Protein AF-A0A094HDQ7-F1 (afdb_monomer_lite)

Sequence (121 aa):
MLGITIGTVRAGPIAAQGRDSNALEGFYVFENAKVILGPNAARGTNGNSNLGRPWRPVGWQAWTSEQNTTNVLFAEYNNVNPECNSSRIAFATKLDAPIDIGTILNSTSWVDDKYLTIGPL

Secondary structure (DSSP, 8-state):
--S-EEEE-SSEES------SSSSSS-----S-EEEEPTTPPTT-TT-EESSTTT-TT----SSTT---SS--EEE-S---TT--S---TTEEEPSSPPPHHHHHS--TTS-GGGTS----

pLDDT: mean 78.08, std 11.61, range [47.03, 94.06]

Structure (mmCIF, N/CA/C/O backbone):
data_AF-A0A094HDQ7-F1
#
_entry.id   AF-A0A094HDQ7-F1
#
loop_
_atom_site.group_PDB
_atom_site.id
_atom_site.type_symbol
_atom_site.label_atom_id
_atom_site.label_alt_id
_atom_site.label_comp_id
_atom_site.label_asym_id
_atom_site.label_entity_id
_atom_site.label_seq_id
_atom_site.pdbx_PDB_ins_code
_atom_site.Cartn_x
_atom_site.Cartn_y
_atom_site.Cartn_z
_atom_site.occupancy
_atom_site.B_iso_or_equiv
_atom_site.auth_seq_id
_atom_site.auth_comp_id
_atom_site.auth_asym_id
_atom_site.auth_atom_id
_atom_site.pdbx_PDB_model_num
ATOM 1 N N . MET A 1 1 ? -7.450 -17.638 -8.682 1.00 49.00 1 MET A N 1
ATOM 2 C CA . MET A 1 1 ? -6.503 -16.661 -8.114 1.00 49.00 1 MET A CA 1
ATOM 3 C C . MET A 1 1 ? -7.353 -15.636 -7.395 1.00 49.00 1 MET A C 1
ATOM 5 O O . MET A 1 1 ? -8.102 -14.935 -8.062 1.00 49.00 1 MET A O 1
ATOM 9 N N . LEU A 1 2 ? -7.388 -15.680 -6.068 1.00 57.78 2 LEU A N 1
ATOM 10 C CA . LEU A 1 2 ? -8.238 -14.808 -5.261 1.00 57.78 2 LEU A CA 1
ATOM 11 C C . LEU A 1 2 ? -7.298 -13.848 -4.521 1.00 57.78 2 LEU A C 1
ATOM 13 O O . LEU A 1 2 ? -6.356 -14.299 -3.884 1.00 57.78 2 LEU A O 1
ATOM 17 N N . GLY A 1 3 ? -7.478 -12.548 -4.736 1.00 71.25 3 GLY A N 1
ATOM 18 C CA . GLY A 1 3 ? -6.533 -11.493 -4.358 1.00 71.25 3 GLY A CA 1
ATOM 19 C C . GLY A 1 3 ? -6.388 -10.457 -5.477 1.00 71.25 3 GLY A C 1
ATOM 20 O O . GLY A 1 3 ? -6.811 -10.688 -6.614 1.00 71.25 3 GLY A O 1
ATOM 21 N N . ILE A 1 4 ? -5.804 -9.299 -5.170 1.00 85.06 4 ILE A N 1
ATOM 22 C CA . ILE A 1 4 ? -5.638 -8.206 -6.141 1.00 85.06 4 ILE A CA 1
ATOM 23 C C . ILE A 1 4 ? -4.268 -8.323 -6.816 1.00 85.06 4 ILE A C 1
ATOM 25 O O . ILE A 1 4 ? -3.249 -8.525 -6.158 1.00 85.06 4 ILE A O 1
ATOM 29 N N . THR A 1 5 ? -4.221 -8.164 -8.140 1.00 87.88 5 THR A N 1
ATOM 30 C CA . THR A 1 5 ? -2.961 -7.966 -8.873 1.00 87.88 5 THR A CA 1
ATOM 31 C C . THR A 1 5 ? -2.793 -6.489 -9.211 1.00 87.88 5 THR A C 1
ATOM 33 O O . THR A 1 5 ? -3.670 -5.892 -9.829 1.00 87.88 5 THR A O 1
ATOM 36 N N . ILE A 1 6 ? -1.652 -5.910 -8.838 1.00 89.06 6 ILE A N 1
ATOM 37 C CA . ILE A 1 6 ? -1.280 -4.524 -9.132 1.00 89.06 6 ILE A CA 1
ATOM 38 C C . ILE A 1 6 ? -0.180 -4.546 -10.194 1.00 89.06 6 ILE A C 1
ATOM 40 O O . ILE A 1 6 ? 0.939 -4.981 -9.927 1.00 89.06 6 ILE A O 1
ATOM 44 N N . GLY A 1 7 ? -0.498 -4.095 -11.408 1.00 91.12 7 GLY A N 1
ATOM 45 C CA . GLY A 1 7 ? 0.454 -4.015 -12.517 1.00 91.12 7 GLY A CA 1
ATOM 46 C C . GLY A 1 7 ? 1.035 -2.614 -12.672 1.00 91.12 7 GLY A C 1
ATOM 47 O O . GLY A 1 7 ? 0.304 -1.686 -13.012 1.00 91.12 7 GLY A O 1
ATOM 48 N N . THR A 1 8 ? 2.343 -2.448 -12.474 1.00 89.62 8 THR A N 1
ATOM 49 C CA . THR A 1 8 ? 3.006 -1.152 -12.676 1.00 89.62 8 THR A CA 1
ATOM 50 C C . THR A 1 8 ? 3.531 -1.038 -14.108 1.00 89.62 8 THR A C 1
ATOM 52 O O . THR A 1 8 ? 4.223 -1.920 -14.617 1.00 89.62 8 THR A O 1
ATOM 55 N N . VAL A 1 9 ? 3.177 0.047 -14.797 1.00 93.25 9 VAL A N 1
ATOM 56 C CA . VAL A 1 9 ? 3.576 0.278 -16.202 1.00 93.25 9 VAL A CA 1
ATOM 57 C C . VAL A 1 9 ? 4.666 1.341 -16.350 1.00 93.25 9 VAL A C 1
ATOM 59 O O . VAL A 1 9 ? 5.245 1.496 -17.425 1.00 93.25 9 VAL A O 1
ATOM 62 N N . ARG A 1 10 ? 4.954 2.081 -15.274 1.00 90.69 10 ARG A N 1
ATOM 63 C CA . ARG A 1 10 ? 6.019 3.084 -15.173 1.00 90.69 10 ARG A CA 1
ATOM 64 C C . ARG A 1 10 ? 6.604 3.076 -13.760 1.00 90.69 10 ARG A C 1
ATOM 66 O O . ARG A 1 10 ? 5.924 2.694 -12.808 1.00 90.69 10 ARG A O 1
ATOM 73 N N . ALA A 1 11 ? 7.858 3.505 -13.637 1.00 86.56 11 ALA A N 1
ATOM 74 C CA . ALA A 1 11 ? 8.512 3.716 -12.348 1.00 86.56 11 ALA A CA 1
ATOM 75 C C . ALA A 1 11 ? 7.785 4.798 -11.528 1.00 86.56 11 ALA A C 1
ATOM 77 O O . ALA A 1 11 ? 7.335 5.797 -12.091 1.00 86.56 11 ALA A O 1
ATOM 78 N N . GLY A 1 12 ? 7.696 4.608 -10.209 1.00 84.06 12 GLY A N 1
ATOM 79 C CA . GLY A 1 12 ? 7.029 5.543 -9.301 1.00 84.06 12 GLY A CA 1
ATOM 80 C C . GLY A 1 12 ? 6.286 4.886 -8.129 1.00 84.06 12 GLY A C 1
ATOM 81 O O . GLY A 1 12 ? 6.191 3.658 -8.043 1.00 84.06 12 GLY A O 1
ATOM 82 N N . PRO A 1 13 ? 5.756 5.697 -7.201 1.00 83.38 13 PRO A N 1
ATOM 83 C CA . PRO A 1 13 ? 5.000 5.193 -6.062 1.00 83.38 13 PRO A CA 1
ATOM 84 C C . PRO A 1 13 ? 3.674 4.568 -6.506 1.00 83.38 13 PRO A C 1
ATOM 86 O O . PRO A 1 13 ? 2.983 5.106 -7.367 1.00 83.38 13 PRO A O 1
ATOM 89 N N . ILE A 1 14 ? 3.322 3.427 -5.911 1.00 86.19 14 ILE A N 1
ATOM 90 C CA . ILE A 1 14 ? 2.048 2.730 -6.155 1.00 86.19 14 ILE A CA 1
ATOM 91 C C . ILE A 1 14 ? 0.924 3.371 -5.332 1.00 86.19 14 ILE A C 1
ATOM 93 O O . ILE A 1 14 ? -0.220 3.402 -5.775 1.00 86.19 14 ILE A O 1
ATOM 97 N N . ALA A 1 15 ? 1.249 3.905 -4.153 1.00 85.69 15 ALA A N 1
ATOM 98 C CA . ALA A 1 15 ? 0.315 4.609 -3.286 1.00 85.69 15 ALA A CA 1
ATOM 99 C C . ALA A 1 15 ? 0.916 5.934 -2.794 1.00 85.69 15 ALA A C 1
ATOM 101 O O . ALA A 1 15 ? 2.117 6.026 -2.540 1.00 85.69 15 ALA A O 1
ATOM 102 N N . ALA A 1 16 ? 0.056 6.939 -2.634 1.00 82.12 16 ALA A N 1
ATOM 103 C CA . ALA A 1 16 ? 0.364 8.249 -2.062 1.00 82.12 16 ALA A CA 1
ATOM 104 C C . ALA A 1 16 ? -0.747 8.618 -1.068 1.00 82.12 16 ALA A C 1
ATOM 106 O O . ALA A 1 16 ? -1.591 9.471 -1.332 1.00 82.12 16 ALA A O 1
ATOM 107 N N . GLN A 1 17 ? -0.821 7.863 0.028 1.00 79.50 17 GLN A N 1
ATOM 108 C CA . GLN A 1 17 ? -1.827 8.065 1.068 1.00 79.50 17 GLN A CA 1
ATOM 109 C C . GLN A 1 17 ? -1.573 9.426 1.758 1.00 79.50 17 GLN A C 1
ATOM 111 O O . GLN A 1 17 ? -0.424 9.773 2.023 1.00 79.50 17 GLN A O 1
ATOM 116 N N . GLY A 1 18 ? -2.637 10.208 1.979 1.00 75.31 18 GLY A N 1
ATOM 117 C CA . GLY A 1 18 ? -2.571 11.602 2.441 1.00 75.31 18 GLY A CA 1
ATOM 118 C C . GLY A 1 18 ? -3.037 11.844 3.881 1.00 75.31 18 GLY A C 1
ATOM 119 O O . GLY A 1 18 ? -3.554 12.921 4.157 1.00 75.31 18 GLY A O 1
ATOM 120 N N . ARG A 1 19 ? -2.929 10.859 4.782 1.00 74.50 19 ARG A N 1
ATOM 121 C CA . ARG A 1 19 ? -3.299 11.005 6.199 1.00 74.50 19 ARG A CA 1
ATOM 122 C C . ARG A 1 19 ? -2.344 11.990 6.860 1.00 74.50 19 ARG A C 1
ATOM 124 O O . ARG A 1 19 ? -1.127 11.843 6.769 1.00 74.50 19 ARG A O 1
ATOM 131 N N . ASP A 1 20 ? -2.906 12.955 7.566 1.00 72.12 20 ASP A N 1
ATOM 132 C CA . ASP A 1 20 ? -2.198 13.995 8.313 1.00 72.12 20 ASP A CA 1
ATOM 133 C C . ASP A 1 20 ? -2.141 13.718 9.829 1.00 72.12 20 ASP A C 1
ATOM 135 O O . ASP A 1 20 ? -1.342 14.321 10.551 1.00 72.12 20 ASP A O 1
ATOM 139 N N . SER A 1 21 ? -2.933 12.758 10.312 1.00 72.12 21 SER A N 1
ATOM 140 C CA . SER A 1 21 ? -2.971 12.300 11.703 1.00 72.12 21 SER A CA 1
ATOM 141 C C . SER A 1 21 ? -2.461 10.862 11.859 1.00 72.12 21 SER A C 1
ATOM 143 O O . SER A 1 21 ? -2.264 10.141 10.883 1.00 72.12 21 SER A O 1
ATOM 145 N N . ASN A 1 22 ? -2.214 10.427 13.096 1.00 70.44 22 ASN A N 1
ATOM 146 C CA . ASN A 1 22 ? -1.901 9.030 13.420 1.00 70.44 22 ASN A CA 1
ATOM 147 C C . ASN A 1 22 ? -3.160 8.189 13.715 1.00 70.44 22 ASN A C 1
ATOM 149 O O . ASN A 1 22 ? -3.034 7.038 14.134 1.00 70.44 22 ASN A O 1
ATOM 153 N N . ALA A 1 23 ? -4.348 8.763 13.515 1.00 74.00 23 ALA A N 1
ATOM 154 C CA . ALA A 1 23 ? -5.619 8.130 13.823 1.00 74.00 23 ALA A CA 1
ATOM 155 C C . ALA A 1 23 ? -5.918 6.976 12.844 1.00 74.00 23 ALA A C 1
ATOM 157 O O . ALA A 1 23 ? -5.340 6.899 11.756 1.00 74.00 23 ALA A O 1
ATOM 158 N N . LEU A 1 24 ? -6.756 6.021 13.251 1.00 66.69 24 LEU A N 1
ATOM 159 C CA . LEU A 1 24 ? -6.984 4.781 12.495 1.00 66.69 24 LEU A CA 1
ATOM 160 C C . LEU A 1 24 ? -7.894 4.979 11.266 1.00 66.69 24 LEU A C 1
ATOM 162 O O . LEU A 1 24 ? -8.151 4.045 10.511 1.00 66.69 24 LEU A O 1
ATOM 166 N N . GLU A 1 25 ? -8.365 6.196 11.024 1.00 71.44 25 GLU A N 1
ATOM 167 C CA . GLU A 1 25 ? -9.179 6.534 9.871 1.00 71.44 25 GLU A CA 1
ATOM 168 C C . GLU A 1 25 ? -8.321 6.661 8.599 1.00 71.44 25 GLU A C 1
ATOM 170 O O . GLU A 1 25 ? -7.298 7.347 8.559 1.00 71.44 25 GLU A O 1
ATOM 175 N N . GLY A 1 26 ? -8.775 6.026 7.514 1.00 72.62 26 GLY A N 1
ATOM 176 C CA . GLY A 1 26 ? -8.227 6.251 6.173 1.00 72.62 26 GLY A CA 1
A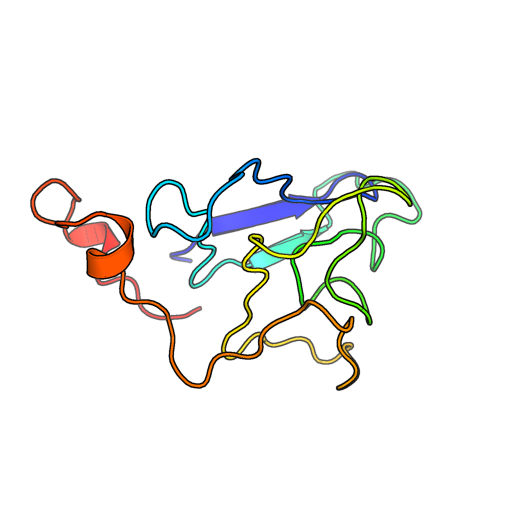TOM 177 C C . GLY A 1 26 ? -6.958 5.463 5.832 1.00 72.62 26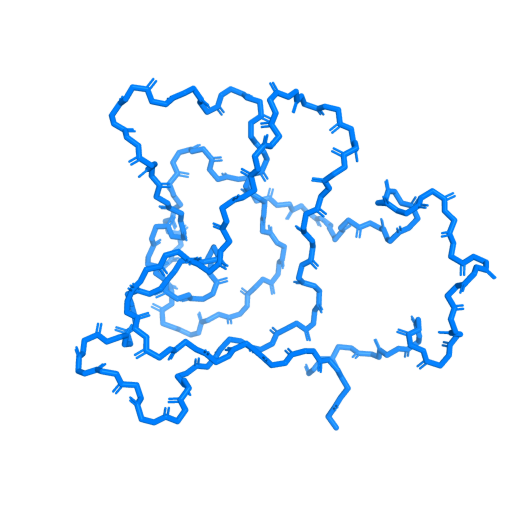 GLY A C 1
ATOM 178 O O . GLY A 1 26 ? -6.001 6.038 5.312 1.00 72.62 26 GLY A O 1
ATOM 179 N N . PHE A 1 27 ? -6.941 4.148 6.066 1.00 78.94 27 PHE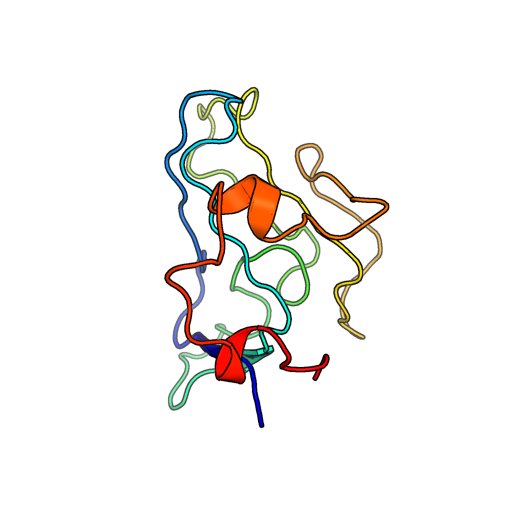 A N 1
ATOM 180 C CA . PHE A 1 27 ? -5.857 3.271 5.610 1.00 78.94 27 PHE A CA 1
ATOM 181 C C . PHE A 1 27 ? -5.981 2.851 4.143 1.00 78.94 27 PHE A C 1
ATOM 183 O O . PHE A 1 27 ? -7.075 2.635 3.625 1.00 78.94 27 PHE A O 1
ATOM 190 N N . TYR A 1 28 ? -4.828 2.598 3.522 1.00 86.81 28 TYR A N 1
ATOM 191 C CA . TYR A 1 28 ? -4.721 1.646 2.419 1.00 86.81 28 TYR A CA 1
ATOM 192 C C . TYR A 1 28 ? -4.029 0.390 2.938 1.00 86.81 28 TYR A C 1
ATOM 194 O O . TYR 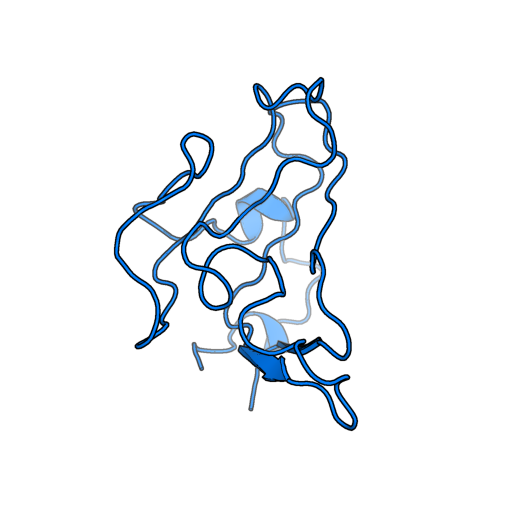A 1 28 ? -2.900 0.467 3.421 1.00 86.81 28 TYR A O 1
ATOM 202 N N . VAL A 1 29 ? -4.702 -0.755 2.833 1.00 86.81 29 VAL A N 1
ATOM 203 C CA . VAL A 1 29 ? -4.135 -2.060 3.183 1.00 86.81 29 VAL A CA 1
ATOM 204 C C . VAL A 1 29 ? -4.174 -2.961 1.963 1.00 86.81 29 VAL A C 1
ATOM 206 O O . VAL A 1 29 ? -5.206 -3.127 1.318 1.00 86.81 29 VAL A O 1
ATOM 209 N N . PHE A 1 30 ? -3.011 -3.517 1.641 1.00 87.12 30 PHE A N 1
ATOM 210 C CA . PHE A 1 30 ? -2.814 -4.439 0.534 1.00 87.12 30 PHE A CA 1
ATOM 211 C C . PHE A 1 30 ? -2.505 -5.815 1.114 1.00 87.12 30 PHE A C 1
ATOM 213 O O . PHE A 1 30 ? -1.345 -6.186 1.277 1.00 87.12 30 PHE A O 1
ATOM 220 N N . GLU A 1 31 ? -3.552 -6.552 1.466 1.00 84.44 31 GLU A N 1
ATOM 221 C CA . GLU A 1 31 ? -3.445 -7.920 1.967 1.00 84.44 31 GLU A CA 1
ATOM 222 C C . GLU A 1 31 ? -3.601 -8.915 0.811 1.00 84.44 31 GLU A C 1
ATOM 224 O O . GLU A 1 31 ? -4.463 -8.745 -0.052 1.00 84.44 31 GLU A O 1
ATOM 229 N N . ASN A 1 32 ? -2.732 -9.932 0.760 1.00 82.38 32 ASN A N 1
ATOM 230 C CA . ASN A 1 32 ? -2.718 -10.950 -0.302 1.00 82.38 32 ASN A CA 1
ATOM 231 C C . ASN A 1 32 ? -2.709 -10.357 -1.727 1.00 82.38 32 ASN A C 1
ATOM 233 O O . ASN A 1 32 ? -3.325 -10.884 -2.657 1.00 82.38 32 ASN A O 1
ATOM 237 N N . ALA A 1 33 ? -2.001 -9.239 -1.905 1.00 84.88 33 ALA A N 1
ATOM 238 C CA . ALA A 1 33 ? -1.842 -8.577 -3.193 1.00 84.88 33 ALA A CA 1
ATOM 239 C C . ALA A 1 33 ? -0.551 -9.020 -3.898 1.00 84.88 33 ALA A C 1
ATOM 241 O O . ALA A 1 33 ? 0.505 -9.162 -3.279 1.00 84.88 33 ALA A O 1
ATOM 242 N N . LYS A 1 34 ? -0.613 -9.172 -5.224 1.00 84.06 34 LYS A N 1
ATOM 243 C CA . LYS A 1 34 ? 0.556 -9.447 -6.068 1.00 84.06 34 LYS A CA 1
ATOM 244 C C . LYS A 1 34 ? 0.930 -8.210 -6.875 1.00 84.06 34 LYS A C 1
ATOM 246 O O . LYS A 1 34 ? 0.159 -7.770 -7.724 1.00 84.06 34 LYS A O 1
ATOM 251 N N . VAL A 1 35 ? 2.135 -7.688 -6.669 1.00 83.56 35 VAL A N 1
ATOM 252 C CA . VAL A 1 35 ? 2.677 -6.587 -7.481 1.00 83.56 35 VAL A CA 1
ATOM 253 C C . VAL A 1 35 ? 3.511 -7.154 -8.628 1.00 83.56 35 VAL A C 1
ATOM 255 O O . VAL A 1 35 ? 4.448 -7.919 -8.401 1.00 83.56 35 VAL A O 1
ATOM 258 N N . ILE A 1 36 ? 3.181 -6.776 -9.863 1.00 86.56 36 ILE A N 1
ATOM 259 C CA . ILE A 1 36 ? 3.841 -7.247 -11.087 1.00 86.56 36 ILE A CA 1
ATOM 260 C C . ILE A 1 36 ? 4.205 -6.085 -12.012 1.00 86.56 36 ILE A C 1
ATOM 262 O O . ILE A 1 36 ? 3.683 -4.978 -11.885 1.00 86.56 36 ILE A O 1
ATOM 266 N N . LEU A 1 37 ? 5.056 -6.364 -13.001 1.00 89.50 37 LEU A N 1
ATOM 267 C CA . LEU A 1 37 ? 5.159 -5.507 -14.177 1.00 89.50 37 LEU A CA 1
ATOM 268 C C . LEU A 1 37 ? 3.853 -5.621 -14.957 1.00 89.50 37 LEU A C 1
ATOM 270 O O . LEU A 1 37 ? 3.430 -6.720 -15.320 1.00 89.50 37 LEU A O 1
ATOM 274 N N . GLY A 1 38 ? 3.212 -4.484 -15.196 1.00 91.62 38 GLY A N 1
ATOM 275 C CA . GLY A 1 38 ? 2.046 -4.413 -16.057 1.00 91.62 38 GLY A CA 1
ATOM 276 C C . GLY A 1 38 ? 2.410 -4.699 -17.519 1.00 91.62 38 GLY A C 1
ATOM 277 O O . GLY A 1 38 ? 3.576 -4.581 -17.917 1.00 91.62 38 GLY A O 1
ATOM 278 N N . PRO A 1 39 ? 1.417 -5.050 -18.350 1.00 94.06 39 PRO A N 1
ATOM 279 C CA . PRO A 1 39 ? 1.633 -5.179 -19.785 1.00 94.06 39 PRO A CA 1
ATOM 280 C C . PRO A 1 39 ? 2.170 -3.859 -20.356 1.00 94.06 39 PRO A C 1
ATOM 282 O O . PRO A 1 39 ? 1.700 -2.780 -19.995 1.00 94.06 39 PRO A O 1
ATOM 285 N N . ASN A 1 40 ? 3.153 -3.948 -21.256 1.00 94.06 40 ASN A N 1
ATOM 286 C CA . ASN A 1 40 ? 3.810 -2.797 -21.890 1.00 94.06 40 ASN A CA 1
ATOM 287 C C . ASN A 1 40 ? 4.523 -1.840 -20.915 1.00 94.06 40 ASN A C 1
ATOM 289 O O . ASN A 1 40 ? 4.636 -0.644 -21.195 1.00 94.06 40 ASN A O 1
ATOM 293 N N . ALA A 1 41 ? 5.011 -2.343 -19.776 1.00 93.12 41 ALA A N 1
ATOM 294 C CA . ALA A 1 41 ? 5.776 -1.527 -18.842 1.00 93.12 41 ALA A CA 1
ATOM 295 C C . ALA A 1 41 ? 6.988 -0.868 -19.522 1.00 93.12 41 ALA A C 1
ATOM 297 O O . ALA A 1 41 ? 7.758 -1.512 -20.240 1.00 93.12 41 ALA A O 1
ATOM 298 N N . ALA A 1 42 ? 7.177 0.428 -19.266 1.00 93.94 42 ALA A N 1
ATOM 299 C CA . ALA A 1 42 ? 8.305 1.178 -19.795 1.00 93.94 42 ALA A CA 1
ATOM 300 C C . ALA A 1 42 ? 9.636 0.578 -19.309 1.00 93.94 42 ALA A C 1
ATOM 302 O O . ALA A 1 42 ? 9.741 0.077 -18.181 1.00 93.94 42 ALA A O 1
ATOM 303 N N . ARG A 1 43 ? 10.684 0.675 -20.137 1.00 91.50 43 ARG A N 1
ATOM 304 C CA . ARG A 1 43 ? 12.042 0.280 -19.739 1.00 91.50 43 ARG A CA 1
ATOM 305 C C . ARG A 1 43 ? 12.432 1.001 -18.444 1.00 91.50 43 ARG A C 1
ATOM 307 O O . ARG A 1 43 ? 12.249 2.207 -18.328 1.00 91.50 43 ARG A O 1
ATOM 314 N N . GLY A 1 44 ? 12.975 0.252 -17.487 1.00 85.69 44 GLY A N 1
ATOM 315 C CA . GLY A 1 44 ? 13.358 0.781 -16.176 1.00 85.69 44 GLY A CA 1
ATOM 316 C C . GLY A 1 44 ? 12.242 0.771 -15.130 1.00 85.69 44 GLY A C 1
ATOM 317 O O . GLY A 1 44 ? 12.488 1.192 -14.009 1.00 85.69 44 GLY A O 1
ATOM 318 N N . THR A 1 45 ? 11.047 0.261 -15.447 1.00 86.31 45 THR A N 1
ATOM 319 C CA . THR A 1 45 ? 9.977 0.110 -14.446 1.00 86.31 45 THR A CA 1
ATOM 320 C C . THR A 1 45 ? 10.349 -0.917 -13.376 1.00 86.31 45 THR A C 1
ATOM 322 O O . THR A 1 45 ? 10.185 -0.632 -12.195 1.00 86.31 45 THR A O 1
ATOM 325 N N . ASN A 1 46 ? 10.911 -2.070 -13.765 1.00 82.31 46 ASN A N 1
ATOM 326 C CA . ASN A 1 46 ? 11.260 -3.141 -12.824 1.00 82.31 46 ASN A CA 1
ATOM 327 C C . ASN A 1 46 ? 12.197 -2.641 -11.715 1.00 82.31 46 ASN A C 1
ATOM 329 O O . ASN A 1 46 ? 13.176 -1.952 -12.006 1.00 82.31 46 ASN A O 1
ATOM 333 N N . GLY A 1 47 ? 11.893 -2.980 -10.463 1.00 73.81 47 GLY A N 1
ATOM 334 C CA . GLY A 1 47 ? 12.681 -2.552 -9.306 1.00 73.81 47 GLY A CA 1
ATOM 335 C C . GLY A 1 47 ? 12.579 -1.054 -8.970 1.00 73.81 47 GLY A C 1
ATOM 336 O O . GLY A 1 47 ? 13.324 -0.563 -8.123 1.00 73.81 47 GLY A O 1
ATOM 337 N N . ASN A 1 48 ? 11.707 -0.295 -9.651 1.00 69.94 48 ASN A N 1
ATOM 338 C CA . ASN A 1 48 ? 11.591 1.163 -9.507 1.00 69.94 48 ASN A CA 1
ATOM 339 C C . ASN A 1 48 ? 10.177 1.660 -9.181 1.00 69.94 48 ASN A C 1
ATOM 341 O O . ASN A 1 48 ? 9.897 2.854 -9.302 1.00 69.94 48 ASN A O 1
ATOM 345 N N . SER A 1 49 ? 9.297 0.768 -8.733 1.00 67.56 49 SER A N 1
ATOM 346 C CA . SER A 1 49 ? 8.019 1.129 -8.112 1.00 67.56 49 SER A CA 1
ATOM 347 C C . SER A 1 49 ? 8.082 0.967 -6.592 1.00 67.56 49 SER A C 1
ATOM 349 O O . SER A 1 49 ? 8.919 0.228 -6.078 1.00 67.56 49 SER A O 1
ATOM 351 N N . ASN A 1 50 ? 7.227 1.680 -5.857 1.00 64.88 50 ASN A N 1
ATOM 352 C CA . ASN A 1 50 ? 7.271 1.716 -4.390 1.00 64.88 50 ASN A CA 1
ATOM 353 C C . ASN A 1 50 ? 5.910 1.373 -3.765 1.00 64.88 50 ASN A C 1
ATOM 355 O O . ASN A 1 50 ? 4.948 2.113 -3.961 1.00 64.88 50 ASN A O 1
ATOM 359 N N . LEU A 1 51 ? 5.858 0.289 -2.986 1.00 64.94 51 LEU A N 1
ATOM 360 C CA . LEU A 1 51 ? 4.769 -0.082 -2.069 1.00 64.94 51 LEU A CA 1
ATOM 361 C C . LEU A 1 51 ? 5.362 -0.968 -0.968 1.00 64.94 51 LEU A C 1
ATOM 363 O O . LEU A 1 51 ? 5.121 -2.170 -0.943 1.00 64.94 51 LEU A O 1
ATOM 367 N N . GLY A 1 52 ? 6.280 -0.425 -0.166 1.00 58.69 52 GLY A N 1
ATOM 368 C CA . GLY A 1 52 ? 7.151 -1.280 0.641 1.00 58.69 52 GLY A CA 1
ATOM 369 C C . GLY A 1 52 ? 7.905 -2.301 -0.232 1.00 58.69 52 GLY A C 1
ATOM 370 O O . GLY A 1 52 ? 8.157 -2.086 -1.425 1.00 58.69 52 GLY A O 1
ATOM 371 N N . ARG A 1 53 ? 8.276 -3.436 0.355 1.00 52.44 53 ARG A N 1
ATOM 372 C CA . ARG A 1 53 ? 8.662 -4.650 -0.372 1.00 52.44 53 ARG A CA 1
ATOM 373 C C . ARG A 1 53 ? 7.431 -5.194 -1.108 1.00 52.44 53 ARG A C 1
ATOM 375 O O . ARG A 1 53 ? 6.331 -5.103 -0.574 1.00 52.44 53 ARG A O 1
ATOM 382 N N . PRO A 1 54 ? 7.587 -5.826 -2.283 1.00 47.03 54 PRO A N 1
ATOM 383 C CA . PRO A 1 54 ? 8.835 -6.337 -2.843 1.00 47.03 54 PRO A CA 1
ATOM 384 C C . PRO A 1 54 ? 9.622 -5.374 -3.753 1.00 47.03 54 PRO A C 1
ATOM 386 O O . PRO A 1 54 ? 10.773 -5.637 -4.063 1.00 47.03 54 PRO A O 1
ATOM 389 N N . TRP A 1 55 ? 9.088 -4.245 -4.200 1.00 51.03 55 TRP A N 1
ATOM 390 C CA . TRP A 1 55 ? 9.627 -3.647 -5.430 1.00 51.03 55 TRP A CA 1
ATOM 391 C C . TRP A 1 55 ? 10.888 -2.773 -5.319 1.00 51.03 55 TRP A C 1
ATOM 393 O O . TRP A 1 55 ? 11.498 -2.503 -6.350 1.00 51.03 55 TRP A O 1
ATOM 403 N N . ARG A 1 56 ? 11.333 -2.371 -4.119 1.00 55.72 56 ARG A N 1
ATOM 404 C CA . ARG A 1 56 ? 12.585 -1.607 -3.926 1.00 55.72 56 ARG A CA 1
ATOM 405 C C . ARG A 1 56 ? 13.331 -1.987 -2.640 1.00 55.72 56 ARG A C 1
ATOM 407 O O . ARG A 1 56 ? 12.669 -2.263 -1.642 1.00 55.72 56 ARG A O 1
ATOM 414 N N . PRO A 1 57 ? 14.681 -1.896 -2.606 1.00 51.09 57 PRO A N 1
ATOM 415 C CA . PRO A 1 57 ? 15.490 -2.133 -1.402 1.00 51.09 57 PRO A CA 1
ATOM 416 C C . PRO A 1 57 ? 15.060 -1.328 -0.170 1.00 51.09 57 PRO A C 1
ATOM 418 O O . PRO A 1 57 ? 15.096 -1.834 0.941 1.00 51.09 57 PRO A O 1
ATOM 421 N N . VAL A 1 58 ? 14.639 -0.074 -0.366 1.00 54.53 58 VAL A N 1
ATOM 422 C CA . VAL A 1 58 ? 14.238 0.837 0.724 1.00 54.53 58 VAL A CA 1
ATOM 423 C C . VAL A 1 58 ? 12.725 0.853 0.989 1.00 54.53 58 VAL A C 1
ATOM 425 O O . VAL A 1 58 ? 12.289 1.428 1.983 1.00 54.53 58 VAL A O 1
ATOM 428 N N . GLY A 1 59 ? 11.919 0.218 0.126 1.00 63.75 59 GLY A N 1
ATOM 429 C CA . GLY A 1 59 ? 10.457 0.092 0.236 1.00 63.75 59 GLY A CA 1
ATOM 430 C C . GLY A 1 59 ? 9.656 1.368 -0.063 1.00 63.75 59 GLY A C 1
ATOM 431 O O . GLY A 1 59 ? 8.789 1.372 -0.938 1.00 63.75 59 GLY A O 1
ATOM 432 N N . TRP A 1 60 ? 9.988 2.478 0.595 1.00 71.25 60 TRP A N 1
ATOM 433 C CA . TRP A 1 60 ? 9.249 3.745 0.538 1.00 71.25 60 TRP A CA 1
ATOM 434 C C . TRP A 1 60 ? 10.160 4.907 0.137 1.00 71.25 60 TRP A C 1
ATOM 436 O O . TRP A 1 60 ? 11.384 4.786 0.169 1.00 71.25 60 TRP A O 1
ATOM 446 N N . GLN A 1 61 ? 9.570 6.034 -0.261 1.00 72.44 61 GLN A N 1
ATOM 447 C CA . GLN A 1 61 ? 10.314 7.247 -0.598 1.00 72.44 61 GLN A CA 1
ATOM 448 C C . GLN A 1 61 ? 9.616 8.479 -0.036 1.00 72.44 61 GLN A C 1
ATOM 450 O O . GLN A 1 61 ? 8.393 8.489 0.103 1.00 72.44 61 GLN A O 1
ATOM 455 N N . ALA A 1 62 ? 10.396 9.516 0.254 1.00 74.06 62 ALA A N 1
ATOM 456 C CA . ALA A 1 62 ? 9.837 10.819 0.557 1.00 74.06 62 ALA A CA 1
ATOM 457 C C . ALA A 1 62 ? 9.283 11.494 -0.704 1.00 74.06 62 ALA A C 1
ATOM 459 O O . ALA A 1 62 ? 9.864 11.367 -1.780 1.00 74.06 62 ALA A O 1
ATOM 460 N N . TRP A 1 63 ? 8.158 12.194 -0.567 1.00 77.00 63 TRP A N 1
ATOM 461 C CA . TRP A 1 63 ? 7.540 13.008 -1.608 1.00 77.00 63 TRP A CA 1
ATOM 462 C C . TRP A 1 63 ? 8.356 14.276 -1.886 1.00 77.00 63 TRP A C 1
ATOM 464 O O . TRP A 1 63 ? 8.627 14.598 -3.039 1.00 77.00 63 TRP A O 1
ATOM 474 N N . THR A 1 64 ? 8.804 14.957 -0.827 1.00 78.00 64 THR A N 1
ATOM 475 C CA . THR A 1 64 ? 9.743 16.092 -0.871 1.00 78.00 64 THR A CA 1
ATOM 476 C C . THR A 1 64 ? 10.767 15.973 0.260 1.00 78.00 64 THR A C 1
ATOM 478 O O . THR A 1 64 ? 10.602 15.162 1.172 1.00 78.00 64 THR A O 1
ATOM 481 N N . SER A 1 65 ? 11.819 16.796 0.240 1.00 78.81 65 SER A N 1
ATOM 482 C CA . SER A 1 65 ? 12.793 16.884 1.341 1.00 78.81 65 SER A CA 1
ATOM 483 C C . SER A 1 65 ? 12.217 17.470 2.636 1.00 78.81 65 SER A C 1
ATOM 485 O O . SER A 1 65 ? 12.809 17.291 3.693 1.00 78.81 65 SER A O 1
ATOM 487 N N . GLU A 1 66 ? 11.082 18.166 2.558 1.00 78.38 66 GLU A N 1
ATOM 488 C CA . GLU A 1 66 ? 10.462 18.907 3.668 1.00 78.38 66 GLU A CA 1
ATOM 489 C C . GLU A 1 66 ? 9.269 18.170 4.290 1.00 78.38 66 GLU A C 1
ATOM 491 O O . GLU A 1 66 ? 8.645 18.667 5.226 1.00 78.38 66 GLU A O 1
ATOM 496 N N . GLN A 1 67 ? 8.908 16.995 3.766 1.00 75.31 67 GLN A N 1
ATOM 497 C CA . GLN A 1 67 ? 7.719 16.291 4.230 1.00 75.31 67 GLN A CA 1
ATOM 498 C C . GLN A 1 67 ? 7.828 15.891 5.710 1.00 75.31 67 GLN A C 1
ATOM 500 O O . GLN A 1 67 ? 8.862 15.408 6.182 1.00 75.31 67 GLN A O 1
ATOM 505 N N . ASN A 1 68 ? 6.716 16.000 6.431 1.00 74.44 68 ASN A N 1
ATOM 506 C CA . ASN A 1 68 ? 6.617 15.477 7.783 1.00 74.44 68 ASN A CA 1
ATOM 507 C C . ASN A 1 68 ? 6.229 13.988 7.742 1.0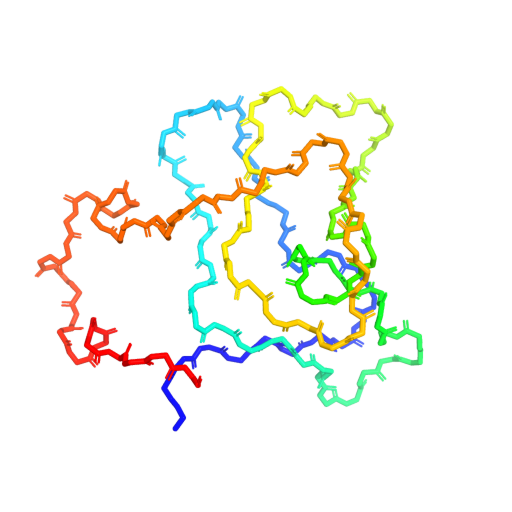0 74.44 68 ASN A C 1
ATOM 509 O O . ASN A 1 68 ? 5.162 13.634 7.250 1.00 74.44 68 ASN A O 1
ATOM 513 N N . THR A 1 69 ? 7.091 13.119 8.274 1.00 75.00 69 THR A N 1
ATOM 514 C CA . THR A 1 69 ? 6.855 11.663 8.374 1.00 75.00 69 THR A CA 1
ATOM 515 C C . THR A 1 69 ? 6.472 11.205 9.784 1.00 75.00 69 THR A C 1
ATOM 517 O O . THR A 1 69 ? 6.497 10.018 10.082 1.00 75.00 69 THR A O 1
ATOM 520 N N . THR A 1 70 ? 6.093 12.124 10.671 1.00 74.75 70 THR A N 1
ATOM 521 C CA . THR A 1 70 ? 5.793 11.797 12.076 1.00 74.75 70 THR A CA 1
ATOM 522 C C . THR A 1 70 ? 4.500 10.991 12.226 1.00 74.75 70 THR A C 1
ATOM 524 O O . THR A 1 70 ? 4.431 10.095 13.058 1.00 74.75 70 THR A O 1
ATOM 527 N N . ASN A 1 71 ? 3.481 11.284 11.410 1.00 74.44 71 ASN A N 1
ATOM 528 C CA . ASN A 1 71 ? 2.138 10.696 11.546 1.00 74.44 71 ASN A CA 1
ATOM 529 C C . ASN A 1 71 ? 1.808 9.636 10.480 1.00 74.44 71 ASN A C 1
ATOM 531 O O . ASN A 1 71 ? 0.726 9.036 10.490 1.00 74.44 71 ASN A O 1
ATOM 535 N N . VAL A 1 72 ? 2.738 9.390 9.558 1.00 74.38 72 VAL A N 1
ATOM 536 C CA . VAL A 1 72 ? 2.565 8.384 8.509 1.00 74.38 72 VAL A CA 1
ATOM 537 C C . VAL A 1 72 ? 2.882 7.001 9.068 1.00 74.38 72 VAL A C 1
ATOM 539 O O . VAL A 1 72 ? 3.886 6.805 9.748 1.00 74.38 72 VAL A O 1
ATOM 542 N N . LEU A 1 73 ? 2.029 6.026 8.764 1.00 79.56 73 LEU A N 1
ATOM 543 C CA . LEU A 1 73 ? 2.299 4.622 9.053 1.00 79.56 73 LEU A CA 1
ATOM 544 C C . LEU A 1 73 ? 2.603 3.898 7.743 1.00 79.56 73 LEU A C 1
ATOM 546 O O . LEU A 1 73 ? 1.698 3.567 6.981 1.00 79.56 73 LEU A O 1
ATOM 550 N N . PHE A 1 74 ? 3.885 3.639 7.500 1.00 83.69 74 PHE A N 1
ATOM 551 C CA . PHE A 1 74 ? 4.358 2.842 6.371 1.00 83.69 74 PHE A CA 1
ATOM 552 C C . PHE A 1 74 ? 4.771 1.462 6.862 1.00 83.69 74 PHE A C 1
ATOM 554 O O . PHE A 1 74 ? 5.925 1.235 7.221 1.00 83.69 74 PHE A O 1
ATOM 561 N N . ALA A 1 75 ? 3.799 0.557 6.931 1.00 83.94 75 ALA A N 1
ATOM 562 C CA . ALA A 1 75 ? 3.949 -0.717 7.614 1.00 83.94 75 ALA A CA 1
ATOM 563 C C . ALA A 1 75 ? 4.048 -1.912 6.657 1.00 83.94 75 ALA A C 1
ATOM 565 O O . ALA A 1 75 ? 3.443 -1.921 5.586 1.00 83.94 75 ALA A O 1
ATOM 566 N N . GLU A 1 76 ? 4.795 -2.937 7.063 1.00 85.50 76 GLU A N 1
ATOM 567 C CA . GLU A 1 76 ? 4.933 -4.191 6.324 1.00 85.50 76 GLU A CA 1
ATOM 568 C C . GLU A 1 76 ? 4.827 -5.401 7.250 1.00 85.50 76 GLU A C 1
ATOM 570 O O . GLU A 1 76 ? 5.481 -5.447 8.296 1.00 85.50 76 GLU A O 1
ATOM 575 N N . TYR A 1 77 ? 4.086 -6.420 6.816 1.00 85.81 77 TYR A N 1
ATOM 576 C CA . TYR A 1 77 ? 3.980 -7.707 7.495 1.00 85.81 77 TYR A CA 1
ATOM 577 C C . TYR A 1 77 ? 4.183 -8.849 6.498 1.00 85.81 77 TYR A C 1
ATOM 579 O O . TYR A 1 77 ? 3.527 -8.886 5.467 1.00 85.81 77 TYR A O 1
ATOM 587 N N . ASN A 1 78 ? 5.109 -9.764 6.795 1.00 83.62 78 ASN A N 1
ATOM 588 C CA . ASN A 1 78 ? 5.348 -11.010 6.049 1.00 83.62 78 ASN A CA 1
ATOM 589 C C . ASN A 1 78 ? 5.432 -10.906 4.500 1.00 83.62 78 ASN A C 1
ATOM 591 O O . ASN A 1 78 ? 5.175 -11.873 3.788 1.00 83.62 78 ASN A O 1
ATOM 595 N N . ASN A 1 79 ? 5.832 -9.750 3.958 1.00 81.19 79 ASN A N 1
ATOM 596 C CA . ASN A 1 79 ? 6.007 -9.569 2.515 1.00 81.19 79 ASN A CA 1
ATOM 597 C C . ASN A 1 79 ? 7.152 -10.448 1.980 1.00 81.19 79 ASN A C 1
ATOM 599 O O . ASN A 1 79 ? 8.277 -10.414 2.501 1.00 81.19 79 ASN A O 1
ATOM 603 N N . VAL A 1 80 ? 6.901 -11.168 0.885 1.00 76.31 80 VAL A N 1
ATOM 604 C CA . VAL A 1 80 ? 7.894 -12.019 0.217 1.00 76.31 80 VAL A CA 1
ATOM 605 C C . VAL A 1 80 ? 8.424 -11.327 -1.044 1.00 76.31 80 VAL A C 1
ATOM 607 O O . VAL A 1 80 ? 7.693 -11.103 -2.003 1.00 76.31 80 VAL A O 1
ATOM 610 N N . ASN A 1 81 ? 9.727 -11.022 -1.053 1.00 72.31 81 ASN A N 1
ATOM 611 C CA . ASN A 1 81 ? 10.517 -10.868 -2.279 1.00 72.31 81 ASN A CA 1
ATOM 612 C C . ASN A 1 81 ? 11.832 -11.629 -2.118 1.00 72.31 81 ASN A C 1
ATOM 614 O O . ASN A 1 81 ? 12.584 -11.266 -1.203 1.00 72.31 81 ASN A O 1
ATOM 618 N N . PRO A 1 82 ? 12.160 -12.582 -3.001 1.00 66.00 82 PRO A N 1
ATOM 619 C CA . PRO A 1 82 ? 13.502 -13.152 -3.071 1.00 66.00 82 PRO A CA 1
ATOM 620 C C . PRO A 1 82 ? 14.602 -12.108 -3.330 1.00 66.00 82 PRO A C 1
ATOM 622 O O . PRO A 1 82 ? 15.725 -12.285 -2.876 1.00 66.00 82 PRO A O 1
ATOM 625 N N . GLU A 1 83 ? 14.286 -11.006 -4.019 1.00 66.94 83 GLU A N 1
ATOM 626 C CA . GLU A 1 83 ? 15.272 -9.993 -4.435 1.00 66.94 83 GLU A CA 1
ATOM 627 C C . GLU A 1 83 ? 15.457 -8.840 -3.426 1.00 66.94 83 GLU A C 1
ATOM 629 O O . GLU A 1 83 ? 16.326 -7.985 -3.604 1.00 66.94 83 GLU A O 1
ATOM 634 N N . CYS A 1 84 ? 14.660 -8.777 -2.351 1.00 63.03 84 CYS A N 1
ATOM 635 C CA . CYS A 1 84 ? 14.804 -7.713 -1.351 1.00 63.03 84 CYS A CA 1
ATOM 636 C C . CYS A 1 84 ? 15.870 -8.046 -0.309 1.00 63.03 84 CYS A C 1
ATOM 638 O O . CYS A 1 84 ? 15.809 -9.090 0.339 1.00 63.03 84 CYS A O 1
ATOM 640 N N . ASN A 1 85 ? 16.740 -7.076 -0.028 1.00 60.81 85 ASN A N 1
ATOM 641 C CA . ASN A 1 85 ? 17.580 -7.097 1.165 1.00 60.81 85 ASN A CA 1
ATOM 642 C C . ASN A 1 85 ? 16.774 -6.780 2.449 1.00 60.81 85 ASN A C 1
ATOM 644 O O . ASN A 1 85 ? 15.600 -6.400 2.410 1.00 60.81 85 ASN A O 1
ATOM 648 N N . SER A 1 86 ? 17.398 -6.986 3.610 1.00 63.62 86 SER A N 1
ATOM 649 C CA . SER A 1 86 ? 16.785 -6.778 4.929 1.00 63.62 86 SER A CA 1
ATOM 650 C C . SER A 1 86 ? 16.727 -5.312 5.372 1.00 63.62 86 SER A C 1
ATOM 652 O O . SER A 1 86 ? 16.075 -5.020 6.375 1.00 63.62 86 SER A O 1
ATOM 654 N N . SER A 1 87 ? 17.367 -4.386 4.653 1.00 66.75 87 SER A N 1
ATOM 655 C CA . SER A 1 87 ? 17.395 -2.972 5.024 1.00 66.75 87 SER A CA 1
ATOM 656 C C . SER A 1 87 ? 16.009 -2.334 4.867 1.00 66.75 87 SER A C 1
ATOM 658 O O . SER A 1 87 ? 15.199 -2.730 4.028 1.00 66.75 87 SER A O 1
ATOM 660 N N . ARG A 1 88 ? 15.700 -1.361 5.725 1.00 70.44 88 ARG A N 1
ATOM 661 C CA . ARG A 1 88 ? 14.466 -0.567 5.688 1.00 70.44 88 ARG A CA 1
ATOM 662 C C . ARG A 1 88 ? 14.827 0.906 5.708 1.00 70.44 88 ARG A C 1
ATOM 664 O O . ARG A 1 88 ? 15.819 1.285 6.327 1.00 70.44 88 ARG A O 1
ATOM 671 N N . ILE A 1 89 ? 14.026 1.731 5.041 1.00 73.69 89 ILE A N 1
ATOM 672 C CA . ILE A 1 89 ? 14.079 3.173 5.280 1.00 73.69 89 ILE A CA 1
ATOM 673 C C . ILE A 1 89 ? 13.644 3.460 6.723 1.00 73.69 89 ILE A C 1
ATOM 675 O O . ILE A 1 89 ? 12.808 2.742 7.266 1.00 73.69 89 ILE A O 1
ATOM 679 N N . ALA A 1 90 ? 14.214 4.490 7.346 1.00 78.88 90 ALA A N 1
ATOM 680 C CA . ALA A 1 90 ? 14.093 4.712 8.789 1.00 78.88 90 ALA A CA 1
ATOM 681 C C . ALA A 1 90 ? 12.647 4.880 9.296 1.00 78.88 90 ALA A C 1
ATOM 683 O O . ALA A 1 90 ? 12.362 4.525 10.432 1.00 78.88 90 ALA A O 1
ATOM 684 N N . PHE A 1 91 ? 11.741 5.395 8.460 1.00 77.56 91 PHE A N 1
ATOM 685 C CA . PHE A 1 91 ? 10.331 5.596 8.812 1.00 77.56 91 PHE A CA 1
ATOM 686 C C . PHE A 1 91 ? 9.425 4.400 8.465 1.00 77.56 91 PHE A C 1
ATOM 688 O O . PHE A 1 91 ? 8.207 4.497 8.596 1.00 77.56 91 PHE A O 1
ATOM 695 N N . ALA A 1 92 ? 9.984 3.287 7.975 1.00 80.94 92 ALA A N 1
ATOM 696 C CA . ALA A 1 92 ? 9.210 2.077 7.731 1.00 80.94 92 ALA A CA 1
ATOM 697 C C . ALA A 1 92 ? 9.045 1.266 9.019 1.00 80.94 92 ALA A C 1
ATOM 699 O O . ALA A 1 92 ? 10.011 0.995 9.732 1.00 80.94 92 ALA A O 1
ATOM 700 N N . THR A 1 93 ? 7.826 0.800 9.258 1.00 84.81 93 THR A N 1
ATOM 701 C CA . THR A 1 93 ? 7.473 -0.031 10.407 1.00 84.81 93 THR A CA 1
ATOM 702 C C . THR A 1 93 ? 7.382 -1.489 9.974 1.00 84.81 93 THR A C 1
ATOM 704 O O . THR A 1 93 ? 6.606 -1.843 9.087 1.00 84.81 93 THR A O 1
ATOM 707 N N . LYS A 1 94 ? 8.146 -2.375 10.614 1.00 84.00 94 LYS A N 1
ATOM 708 C CA . LYS A 1 94 ? 7.913 -3.819 10.501 1.00 84.00 94 LYS A CA 1
ATOM 709 C C . LYS A 1 94 ? 6.871 -4.215 11.544 1.00 84.00 94 LYS A C 1
ATOM 711 O O . LYS A 1 94 ? 7.072 -3.942 12.722 1.00 84.00 94 LYS A O 1
ATOM 716 N N . LEU A 1 95 ? 5.783 -4.839 11.111 1.00 87.31 95 LEU A N 1
ATOM 717 C CA . LEU A 1 95 ? 4.767 -5.380 12.009 1.00 87.31 95 LEU A CA 1
ATOM 718 C C . LEU A 1 95 ? 5.117 -6.813 12.419 1.00 87.31 95 LEU A C 1
ATOM 720 O O . LEU A 1 95 ? 5.728 -7.556 11.644 1.00 87.31 95 LEU A O 1
ATOM 724 N N . ASP A 1 96 ? 4.660 -7.207 13.605 1.00 89.69 96 ASP A N 1
ATOM 725 C CA . ASP A 1 96 ? 4.777 -8.577 14.125 1.00 89.69 96 ASP A CA 1
ATOM 726 C C . ASP A 1 96 ? 3.527 -9.435 13.848 1.00 89.69 96 ASP A C 1
ATOM 728 O O . ASP A 1 96 ? 3.577 -10.660 13.951 1.00 89.69 96 ASP A O 1
ATOM 732 N N . ALA A 1 97 ? 2.421 -8.804 13.443 1.00 89.69 97 ALA A N 1
ATOM 733 C CA . ALA A 1 97 ? 1.150 -9.426 13.068 1.00 89.69 97 ALA A CA 1
ATOM 734 C C . ALA A 1 97 ? 0.477 -8.622 11.932 1.00 89.69 97 ALA A C 1
ATOM 736 O O . ALA A 1 97 ? 0.778 -7.431 11.785 1.00 89.69 97 ALA A O 1
ATOM 737 N N . PRO A 1 98 ? -0.417 -9.228 11.123 1.00 86.75 98 PRO A N 1
ATOM 738 C CA . PRO A 1 98 ? -1.201 -8.471 10.152 1.00 86.75 98 PRO A CA 1
ATOM 739 C C . PRO A 1 98 ? -2.194 -7.548 10.876 1.00 86.75 98 PRO A C 1
ATOM 741 O O . PRO A 1 98 ? -2.582 -7.809 12.016 1.00 86.75 98 PRO A O 1
ATOM 744 N N . ILE A 1 99 ? -2.610 -6.465 10.215 1.00 85.88 99 ILE A N 1
ATOM 745 C CA . ILE A 1 99 ? -3.678 -5.598 10.729 1.00 85.88 99 ILE A CA 1
ATOM 746 C C . ILE A 1 99 ? -5.015 -6.264 10.416 1.00 85.88 99 ILE A C 1
ATOM 748 O O . ILE A 1 99 ? -5.291 -6.567 9.259 1.00 85.88 99 ILE A O 1
ATOM 752 N N . ASP A 1 100 ? -5.843 -6.460 11.438 1.00 86.88 100 ASP A N 1
ATOM 753 C CA . ASP A 1 100 ? -7.171 -7.044 11.275 1.00 86.88 100 ASP A CA 1
ATOM 754 C C . ASP A 1 100 ? -8.102 -6.121 10.468 1.00 86.88 100 ASP A C 1
ATOM 756 O O . ASP A 1 100 ? -8.162 -4.908 10.701 1.00 86.88 100 ASP A O 1
ATOM 760 N N . ILE A 1 101 ? -8.875 -6.696 9.543 1.00 86.62 101 ILE A N 1
ATOM 761 C CA . ILE A 1 101 ? -9.806 -5.952 8.683 1.00 86.62 101 ILE A CA 1
ATOM 762 C C . ILE A 1 101 ? -10.865 -5.172 9.479 1.00 86.62 101 ILE A C 1
ATOM 764 O O . ILE A 1 101 ? -11.257 -4.074 9.078 1.00 86.62 101 ILE A O 1
ATOM 768 N N . GLY A 1 102 ? -11.287 -5.679 10.638 1.00 87.38 102 GLY A N 1
ATOM 769 C CA . GLY A 1 102 ? -12.202 -4.999 11.548 1.00 87.38 102 GLY A CA 1
ATOM 770 C C . GLY A 1 102 ? -11.597 -3.745 12.179 1.00 87.38 102 GLY A C 1
ATOM 771 O O . GLY A 1 102 ? -12.332 -2.797 12.438 1.00 87.38 102 GLY A O 1
ATOM 772 N N . THR A 1 103 ? -10.270 -3.678 12.337 1.00 85.88 103 THR A N 1
ATOM 773 C CA . THR A 1 103 ? -9.570 -2.457 12.791 1.00 85.88 103 THR A CA 1
ATOM 774 C C . THR A 1 103 ? -9.621 -1.352 11.732 1.00 85.88 103 THR A C 1
ATOM 776 O O . THR A 1 103 ? -9.603 -0.172 12.063 1.00 85.88 103 THR A O 1
ATOM 779 N N . ILE A 1 104 ? -9.688 -1.729 10.453 1.00 86.25 104 ILE A N 1
ATOM 780 C CA . ILE A 1 104 ? -9.670 -0.792 9.323 1.00 86.25 104 ILE A CA 1
ATOM 781 C C . ILE A 1 104 ? -11.087 -0.333 8.970 1.00 86.25 104 ILE A C 1
ATOM 783 O O . ILE A 1 104 ? -11.313 0.843 8.693 1.00 86.25 104 ILE A O 1
ATOM 787 N N . LEU A 1 105 ? -12.038 -1.271 8.943 1.00 87.56 105 LEU A N 1
ATOM 788 C CA . LEU A 1 105 ? -13.399 -1.040 8.454 1.00 87.56 105 LEU A CA 1
ATOM 789 C C . LEU A 1 105 ? -14.429 -0.827 9.572 1.00 87.56 105 LEU A C 1
ATOM 791 O O . LEU A 1 105 ? -15.582 -0.526 9.269 1.00 87.56 105 LEU A O 1
ATOM 795 N N . ASN A 1 106 ? -14.055 -1.012 10.845 1.00 88.62 106 ASN A N 1
ATOM 796 C CA . ASN A 1 106 ? -14.921 -1.012 12.040 1.00 88.62 106 ASN A CA 1
ATOM 797 C C . ASN A 1 106 ? -16.042 -2.075 12.057 1.00 88.62 106 ASN A C 1
ATOM 799 O O . ASN A 1 106 ? -16.615 -2.362 13.105 1.00 88.62 106 ASN A O 1
ATOM 803 N N . SER A 1 107 ? -16.378 -2.670 10.914 1.00 90.00 107 SER A N 1
ATOM 804 C CA . SER A 1 107 ? -17.271 -3.815 10.762 1.00 90.00 107 SER A CA 1
ATOM 805 C C . SER A 1 107 ? -17.089 -4.413 9.370 1.00 90.00 107 SER A C 1
ATOM 807 O O . SER A 1 107 ? -16.865 -3.683 8.406 1.00 90.00 107 SER A O 1
ATOM 809 N N . THR A 1 108 ? -17.261 -5.726 9.249 1.00 91.19 108 THR A N 1
ATOM 810 C CA . THR A 1 108 ? -17.323 -6.440 7.964 1.00 91.19 108 THR A CA 1
ATOM 811 C C . THR A 1 108 ? -18.738 -6.894 7.607 1.00 91.19 108 THR A C 1
ATOM 813 O O . THR A 1 108 ? -18.924 -7.565 6.602 1.00 91.19 108 THR A O 1
ATOM 816 N N . SER A 1 109 ? -19.755 -6.513 8.390 1.00 93.12 109 SER A N 1
ATOM 817 C CA . SER A 1 109 ? -21.151 -6.965 8.209 1.00 93.12 109 SER A CA 1
ATOM 818 C C . SER A 1 109 ? -21.778 -6.591 6.860 1.00 93.12 109 SER A C 1
ATOM 820 O O . SER A 1 109 ? -22.759 -7.198 6.445 1.00 93.12 109 SER A O 1
ATOM 822 N N . TRP A 1 110 ? -21.217 -5.589 6.186 1.00 93.19 110 TRP A N 1
ATOM 823 C CA . TRP A 1 110 ? -21.631 -5.117 4.866 1.00 93.19 110 TRP A CA 1
ATOM 824 C C . TRP A 1 110 ? -20.776 -5.694 3.726 1.00 93.19 110 TRP A C 1
ATOM 826 O O . TRP A 1 110 ? -21.080 -5.455 2.557 1.00 93.19 110 TRP A O 1
ATOM 836 N N . VAL A 1 111 ? -19.700 -6.416 4.049 1.00 91.06 111 VAL A N 1
ATOM 837 C CA . VAL A 1 111 ? -18.818 -7.060 3.073 1.00 91.06 111 VAL A CA 1
ATOM 838 C C . VAL A 1 111 ? -19.395 -8.429 2.726 1.00 91.06 111 VAL A C 1
ATOM 840 O O . VAL A 1 111 ? -19.788 -9.186 3.608 1.00 91.06 111 VAL A O 1
ATOM 843 N N . ASP A 1 112 ? -19.421 -8.755 1.437 1.00 90.62 112 ASP A N 1
ATOM 844 C CA . ASP A 1 112 ? -19.771 -10.094 0.960 1.00 90.62 112 ASP A CA 1
ATOM 845 C C . ASP A 1 112 ? -18.754 -11.122 1.502 1.00 90.62 112 ASP A C 1
ATOM 847 O O . ASP A 1 112 ? -17.545 -11.023 1.259 1.00 90.62 112 ASP A O 1
ATOM 851 N N . ASP A 1 113 ? -19.246 -12.101 2.263 1.00 87.81 113 ASP A N 1
ATOM 852 C CA . ASP A 1 113 ? -18.444 -13.091 2.989 1.00 87.81 113 ASP A CA 1
ATOM 853 C C . ASP A 1 113 ? -17.591 -13.977 2.069 1.00 87.81 113 ASP A C 1
ATOM 855 O O . ASP A 1 113 ? -16.510 -14.443 2.459 1.00 87.81 113 ASP A O 1
ATOM 859 N N . LYS A 1 114 ? -18.000 -14.103 0.802 1.00 84.88 114 LYS A N 1
ATOM 860 C CA . LYS A 1 114 ? -17.237 -14.744 -0.269 1.00 84.88 114 LYS A CA 1
ATOM 861 C C . LYS A 1 114 ? -15.850 -14.129 -0.449 1.00 84.88 114 LYS A C 1
ATOM 863 O O . LYS A 1 114 ? -14.937 -14.809 -0.918 1.00 84.88 114 LYS A O 1
ATOM 868 N N . TYR A 1 115 ? -15.686 -12.856 -0.093 1.00 82.19 115 TYR A N 1
ATOM 869 C CA . TYR A 1 115 ? -14.424 -12.131 -0.211 1.00 82.19 115 TYR A CA 1
ATOM 870 C C . TYR A 1 115 ? -13.654 -12.010 1.113 1.00 82.19 115 TYR A C 1
ATOM 872 O O . TYR A 1 115 ? -12.486 -11.634 1.083 1.00 82.19 115 TYR A O 1
ATOM 880 N N . LEU A 1 116 ? -14.252 -12.382 2.253 1.00 82.00 116 LEU A N 1
ATOM 881 C CA . LEU A 1 116 ? -13.596 -12.375 3.573 1.00 82.00 116 LEU A CA 1
ATOM 882 C C . LEU A 1 116 ? -12.826 -13.666 3.880 1.00 82.00 116 LEU A C 1
ATOM 884 O O . LEU A 1 116 ? -11.926 -13.674 4.711 1.00 82.00 116 LEU A O 1
ATOM 888 N N . THR A 1 117 ? -13.182 -14.766 3.222 1.00 74.25 117 THR A N 1
ATOM 889 C CA . THR A 1 117 ? -12.597 -16.101 3.457 1.00 74.25 117 THR A CA 1
ATOM 890 C C . THR A 1 117 ? -11.534 -16.479 2.427 1.00 74.25 117 THR A C 1
ATOM 892 O O . THR A 1 117 ? -11.109 -17.633 2.339 1.00 74.25 117 THR A O 1
ATOM 895 N N . ILE A 1 118 ? -11.090 -15.506 1.631 1.00 66.50 118 ILE A N 1
ATOM 896 C CA . ILE A 1 118 ? -10.046 -15.704 0.634 1.00 66.50 118 ILE A CA 1
ATOM 897 C C . ILE A 1 118 ? -8.720 -15.968 1.359 1.00 66.50 118 ILE A C 1
ATOM 899 O O . ILE A 1 118 ? -8.142 -15.071 1.968 1.00 66.50 118 ILE A O 1
ATOM 903 N N . GLY A 1 119 ? -8.243 -17.213 1.288 1.00 57.41 119 GLY A N 1
ATOM 904 C CA . GLY A 1 119 ? -6.934 -17.600 1.814 1.00 57.41 119 GLY A CA 1
ATOM 905 C C . GLY A 1 119 ? -5.766 -16.892 1.106 1.00 57.41 119 GLY A C 1
ATOM 906 O O . GLY A 1 119 ? -5.952 -16.321 0.028 1.00 57.41 119 GLY A O 1
ATOM 907 N N . PRO A 1 120 ? -4.557 -16.934 1.698 1.00 54.16 120 PRO A N 1
ATOM 908 C CA . PRO A 1 120 ? -3.368 -16.319 1.116 1.00 54.16 120 PRO A CA 1
ATOM 909 C C . PRO A 1 120 ? -3.007 -16.914 -0.254 1.00 54.16 120 PRO A C 1
ATOM 911 O O . PRO A 1 120 ? -3.332 -18.067 -0.546 1.00 54.16 120 PRO A O 1
ATOM 914 N N . LEU A 1 121 ? -2.354 -16.092 -1.088 1.00 48.91 121 LEU A N 1
ATOM 915 C CA . LEU A 1 121 ? -1.848 -16.462 -2.420 1.00 48.91 121 LEU A CA 1
ATOM 916 C C . LEU A 1 121 ? -0.751 -17.532 -2.373 1.00 48.91 121 LEU A C 1
ATOM 918 O O . LEU A 1 121 ? 0.099 -17.469 -1.457 1.00 48.91 121 LEU A O 1
#

Radius of gyration: 15.36 Å; 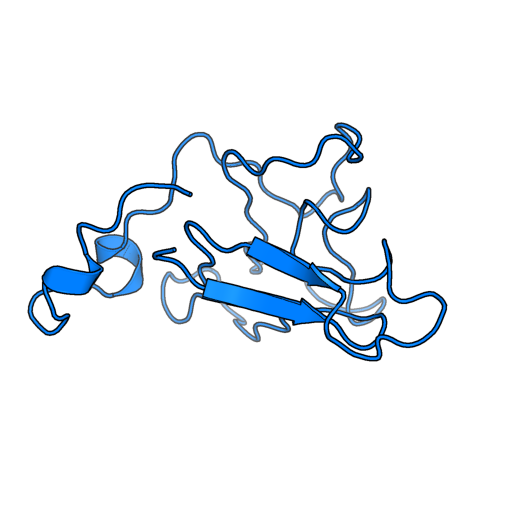chains: 1; bounding box: 39×36×36 Å

Foldseek 3Di:
DFFAEAAAQEAEEPDDFDDPALDLAGDDDRALYHYYHHPNRDPPNQLRYALAPDRHQARDDDPDPPDDLPRDASEDEPHDDPPHDPDYHPSYHYDPDDDDPCSNVVDCPVPDVVNVPDDHD